Protein AF-A0A1T4RPB9-F1 (afdb_monomer_lite)

Foldseek 3Di:
DVVVVVVVVVVVVCQVPPPPNDDQDPACVSDPVSVVVVHHPPVVVLVVCVVVVNND

pLDDT: mean 84.17, std 8.89, range [62.69, 96.88]

Structure (mmCIF, N/CA/C/O backbone):
data_AF-A0A1T4RPB9-F1
#
_entry.id   AF-A0A1T4RPB9-F1
#
loop_
_atom_site.group_PDB
_atom_site.id
_atom_site.type_symbol
_atom_site.label_atom_id
_atom_site.label_alt_id
_atom_site.label_comp_id
_atom_site.label_asym_id
_atom_site.label_entity_id
_atom_site.label_seq_id
_atom_site.pdbx_PDB_ins_code
_atom_site.Cartn_x
_atom_site.Cartn_y
_atom_site.Cartn_z
_atom_site.occupancy
_atom_site.B_iso_or_equiv
_atom_site.auth_seq_id
_atom_site.auth_comp_id
_atom_site.auth_asym_id
_atom_site.auth_atom_id
_atom_site.pdbx_PDB_model_num
ATOM 1 N N . MET A 1 1 ? -16.866 17.883 13.681 1.00 77.69 1 MET A N 1
ATOM 2 C CA . MET A 1 1 ? -15.932 17.093 14.519 1.00 77.69 1 MET A CA 1
ATOM 3 C C . MET A 1 1 ? -16.457 15.709 14.891 1.00 77.69 1 MET A C 1
ATOM 5 O O . MET A 1 1 ? -15.678 14.770 14.824 1.00 77.69 1 MET A O 1
ATOM 9 N N . LEU A 1 2 ? -17.752 15.536 15.194 1.00 94.06 2 LEU A N 1
ATOM 10 C CA . LEU A 1 2 ? -18.331 14.219 15.529 1.00 94.06 2 LEU A CA 1
ATOM 11 C C . LEU A 1 2 ? -18.105 13.137 14.457 1.00 94.06 2 LEU A C 1
ATOM 13 O O . LEU A 1 2 ? -17.675 12.039 14.783 1.00 94.06 2 LEU A O 1
ATOM 17 N N . ILE A 1 3 ? -18.313 13.459 13.176 1.00 96.00 3 ILE A N 1
ATOM 18 C CA . ILE A 1 3 ? -18.114 12.502 12.070 1.00 96.00 3 ILE A CA 1
ATOM 19 C C . ILE A 1 3 ? -16.659 12.012 12.001 1.00 96.00 3 ILE A C 1
ATOM 21 O O . ILE A 1 3 ? -16.411 10.821 11.834 1.00 96.00 3 ILE A O 1
ATOM 25 N N . ILE A 1 4 ? -15.696 12.921 12.180 1.00 96.25 4 ILE A N 1
ATOM 26 C CA . ILE A 1 4 ? -14.264 12.592 12.171 1.00 96.25 4 ILE A CA 1
ATOM 27 C C . ILE A 1 4 ? -13.935 11.667 13.349 1.00 96.25 4 ILE A C 1
ATOM 29 O O . ILE A 1 4 ? -13.279 10.646 13.161 1.00 96.25 4 ILE A O 1
ATOM 33 N N . ALA A 1 5 ? -14.445 11.977 14.544 1.00 96.56 5 ALA A N 1
ATOM 34 C CA . ALA A 1 5 ? -14.246 11.146 15.730 1.00 96.56 5 ALA A CA 1
ATOM 35 C C . ALA A 1 5 ? -14.802 9.722 15.542 1.00 96.56 5 ALA A C 1
ATOM 37 O O . ALA A 1 5 ? -14.113 8.749 15.844 1.00 96.56 5 ALA A O 1
ATOM 38 N N . ILE A 1 6 ? -16.006 9.591 14.972 1.00 96.88 6 ILE A N 1
ATOM 39 C CA . ILE A 1 6 ? -16.613 8.287 14.667 1.00 96.88 6 ILE A CA 1
ATOM 40 C C . ILE A 1 6 ? -15.768 7.521 13.639 1.00 96.88 6 ILE A C 1
ATOM 42 O O . ILE A 1 6 ? -15.518 6.331 13.819 1.00 96.88 6 ILE A O 1
ATOM 46 N N . ALA A 1 7 ? -15.272 8.188 12.593 1.00 95.94 7 ALA A N 1
ATOM 47 C CA . ALA A 1 7 ? -14.431 7.554 11.578 1.00 95.94 7 ALA A CA 1
ATOM 48 C C . ALA A 1 7 ? -13.135 6.973 12.173 1.00 95.94 7 ALA A C 1
ATOM 50 O O . ALA A 1 7 ? -12.785 5.827 11.883 1.00 95.94 7 ALA A O 1
ATOM 51 N N . PHE A 1 8 ? -12.455 7.722 13.048 1.00 95.62 8 PHE A N 1
ATOM 52 C CA . PHE A 1 8 ? -11.255 7.237 13.736 1.00 95.62 8 PHE A CA 1
ATOM 53 C C . PHE A 1 8 ? -11.557 6.108 14.727 1.00 95.62 8 PHE A C 1
ATOM 55 O O . PHE A 1 8 ? -10.790 5.147 14.790 1.00 95.62 8 PHE A O 1
ATOM 62 N N . ALA A 1 9 ? -12.682 6.168 15.447 1.00 95.19 9 ALA A N 1
ATOM 63 C CA . ALA A 1 9 ? -13.103 5.092 16.342 1.00 95.19 9 ALA A CA 1
ATOM 64 C C . ALA A 1 9 ? -13.345 3.779 15.574 1.00 95.19 9 ALA A C 1
ATOM 66 O O . ALA A 1 9 ? -12.816 2.730 15.946 1.00 95.19 9 ALA A O 1
ATOM 67 N N . LEU A 1 10 ? -14.071 3.840 14.452 1.00 94.19 10 LEU A N 1
ATOM 68 C CA . LEU A 1 10 ? -14.320 2.679 13.589 1.00 94.19 10 LEU A CA 1
ATOM 69 C C . LEU A 1 10 ? -13.026 2.128 12.972 1.00 94.19 10 LEU A C 1
ATOM 71 O O . LEU A 1 10 ? -12.840 0.910 12.903 1.00 94.19 10 LEU A O 1
ATOM 75 N N . LEU A 1 11 ? -12.109 3.006 12.554 1.00 90.00 11 LEU A N 1
ATOM 76 C CA . LE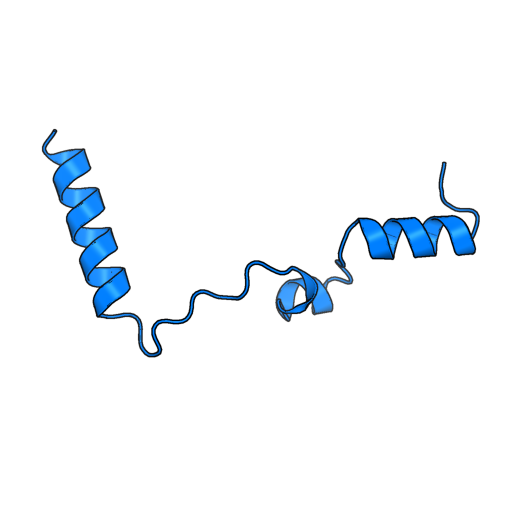U A 1 11 ? -10.800 2.609 12.036 1.00 90.00 11 LEU A CA 1
ATOM 77 C C . LEU A 1 11 ? -9.960 1.895 13.109 1.00 90.00 11 LEU A C 1
ATOM 79 O O . LEU A 1 11 ? -9.380 0.847 12.823 1.00 90.00 11 LEU A O 1
ATOM 83 N N . GLY A 1 12 ? -9.943 2.415 14.340 1.00 89.75 12 GLY A N 1
ATOM 84 C CA . GLY A 1 12 ? -9.244 1.820 15.481 1.00 89.75 12 GLY A CA 1
ATOM 85 C C . GLY A 1 12 ? -9.771 0.429 15.839 1.00 89.75 12 GLY A C 1
ATOM 86 O O . GLY A 1 12 ? -8.988 -0.511 15.961 1.00 89.75 12 GLY A O 1
ATOM 87 N N . ILE A 1 13 ? -11.096 0.257 15.906 1.00 91.75 13 ILE A N 1
ATOM 88 C CA . ILE A 1 13 ? -11.725 -1.055 16.135 1.00 91.75 13 ILE A CA 1
ATOM 89 C C . ILE A 1 13 ? -11.325 -2.043 15.033 1.00 91.75 13 ILE A C 1
ATOM 91 O O . ILE A 1 13 ? -10.930 -3.172 15.320 1.00 91.75 13 ILE A O 1
ATOM 95 N N . LYS A 1 14 ? -11.365 -1.620 13.764 1.00 84.81 14 LYS A N 1
ATOM 96 C CA . LYS A 1 14 ? -10.967 -2.460 12.625 1.00 84.81 14 LYS A CA 1
ATOM 97 C C . LYS A 1 14 ? -9.501 -2.889 12.700 1.00 84.81 14 LYS A C 1
ATOM 99 O O . LYS A 1 14 ? -9.192 -4.014 12.325 1.00 84.81 14 LYS A O 1
ATOM 104 N N . LEU A 1 15 ? -8.614 -2.010 13.164 1.00 83.69 15 LEU A N 1
ATOM 105 C CA . LEU A 1 15 ? -7.197 -2.302 13.397 1.00 83.69 15 LEU A CA 1
ATOM 106 C C . LEU A 1 15 ? -7.006 -3.330 14.522 1.00 83.69 15 LEU A C 1
ATOM 108 O O . LEU A 1 15 ? -6.311 -4.321 14.310 1.00 83.69 15 LEU A O 1
ATOM 112 N N . LEU A 1 16 ? -7.658 -3.130 15.672 1.00 84.31 16 LEU A N 1
ATOM 113 C CA . LEU A 1 16 ? -7.561 -4.014 16.842 1.00 84.31 16 LEU A CA 1
ATOM 114 C C . LEU A 1 16 ? -8.168 -5.404 16.589 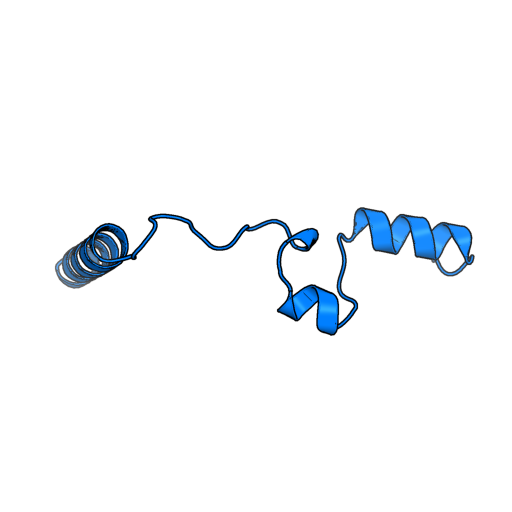1.00 84.31 16 LEU A C 1
ATOM 116 O O . LEU A 1 16 ? -7.634 -6.408 17.049 1.00 84.31 16 LEU A O 1
ATOM 120 N N . LEU A 1 17 ? -9.264 -5.476 15.828 1.00 85.31 17 LEU A N 1
ATOM 121 C CA . LEU A 1 17 ? -9.951 -6.731 15.499 1.00 85.31 17 LEU A CA 1
ATOM 122 C C . LEU A 1 17 ? -9.379 -7.447 14.264 1.00 85.31 17 LEU A C 1
ATOM 124 O O . LEU A 1 17 ? -9.809 -8.560 13.945 1.00 85.31 17 LEU A O 1
ATOM 128 N N . ARG A 1 18 ? -8.422 -6.851 13.537 1.00 78.56 18 ARG A N 1
ATOM 129 C CA . ARG A 1 18 ? -7.816 -7.488 12.360 1.00 78.56 18 ARG A CA 1
ATOM 130 C C . ARG A 1 18 ? -6.946 -8.663 12.801 1.00 78.56 18 ARG A C 1
ATOM 132 O O . ARG A 1 18 ? -5.787 -8.491 13.173 1.00 78.56 18 ARG A O 1
ATOM 139 N N . LYS A 1 19 ? -7.491 -9.880 12.700 1.00 62.69 19 LYS A N 1
ATOM 140 C CA . LYS A 1 19 ? -6.750 -11.128 12.935 1.00 62.69 19 LYS A CA 1
ATOM 141 C C . LYS A 1 19 ? -5.443 -11.111 12.130 1.00 62.69 19 LYS A C 1
ATOM 143 O O . LYS A 1 19 ? -5.461 -10.924 10.915 1.00 62.69 19 LYS A O 1
ATOM 148 N N . ASN A 1 20 ? -4.327 -11.294 12.833 1.00 68.00 20 ASN A N 1
ATOM 149 C CA . ASN A 1 20 ? -2.942 -11.284 12.347 1.00 68.00 20 ASN A CA 1
ATOM 150 C C . ASN A 1 20 ? -2.288 -9.928 12.051 1.00 68.00 20 ASN A C 1
ATOM 152 O O . ASN A 1 20 ? -1.149 -9.957 11.601 1.00 68.00 20 ASN A O 1
ATOM 156 N N . GLY A 1 21 ? -2.927 -8.773 12.293 1.00 65.38 21 GLY A N 1
ATOM 157 C CA . GLY A 1 21 ? -2.272 -7.445 12.322 1.00 65.38 21 GLY A CA 1
ATOM 158 C C . GLY A 1 21 ? -1.518 -6.999 11.056 1.00 65.38 21 GLY A C 1
ATOM 159 O O . GLY A 1 21 ? -0.967 -5.903 11.011 1.00 65.38 21 GLY A O 1
ATOM 160 N N . LYS A 1 22 ? -1.484 -7.828 10.012 1.00 69.75 22 LYS A N 1
ATOM 161 C CA . LYS A 1 22 ? -0.755 -7.581 8.776 1.00 69.75 22 LYS A CA 1
ATOM 162 C C . LYS A 1 22 ? -1.693 -6.903 7.795 1.00 69.75 22 LYS A C 1
ATOM 164 O O . LYS A 1 22 ? -2.744 -7.435 7.412 1.00 69.75 22 LYS A O 1
ATOM 169 N N . PHE A 1 23 ? -1.303 -5.709 7.383 1.00 73.25 23 PHE A N 1
ATOM 170 C CA . PHE A 1 23 ? -1.813 -5.139 6.151 1.00 73.25 23 PHE A CA 1
ATOM 171 C C . PHE A 1 23 ? -1.391 -6.044 4.993 1.00 73.25 23 PHE A C 1
ATOM 173 O O . PHE A 1 23 ? -0.334 -6.675 5.042 1.00 73.25 23 PHE A O 1
ATOM 180 N N . SER A 1 24 ? -2.246 -6.157 3.974 1.00 72.31 24 SER A N 1
ATOM 181 C CA . SER A 1 24 ? -1.809 -6.749 2.712 1.00 72.31 24 SER A CA 1
ATOM 182 C C . SER A 1 24 ? -0.565 -5.995 2.266 1.00 72.31 24 SER A C 1
ATOM 184 O O . SER A 1 24 ? -0.540 -4.768 2.383 1.00 72.31 24 SER A O 1
ATOM 186 N N . SER A 1 25 ? 0.453 -6.716 1.803 1.00 75.44 25 SER A N 1
ATOM 187 C CA . SER A 1 25 ? 1.655 -6.068 1.298 1.00 75.44 25 SER A CA 1
ATOM 188 C C . SER A 1 25 ? 1.264 -5.022 0.254 1.00 75.44 25 SER A C 1
ATOM 190 O O . SER A 1 25 ? 0.487 -5.300 -0.662 1.00 75.44 25 SER A O 1
ATOM 192 N N . GLN A 1 26 ? 1.768 -3.803 0.440 1.00 72.06 26 GLN A N 1
ATOM 193 C CA . GLN A 1 26 ? 1.597 -2.712 -0.517 1.00 72.06 26 GLN A CA 1
ATOM 194 C C . GLN A 1 26 ? 2.502 -2.923 -1.747 1.00 72.06 26 GLN A C 1
ATOM 196 O O . GLN A 1 26 ? 2.373 -2.217 -2.745 1.00 72.06 26 GLN A O 1
ATOM 201 N N . HIS A 1 27 ? 3.416 -3.901 -1.709 1.00 79.38 27 HIS A N 1
ATOM 202 C CA . HIS A 1 27 ? 4.197 -4.264 -2.879 1.00 79.38 27 HIS A CA 1
ATOM 203 C C . HIS A 1 27 ? 3.318 -5.013 -3.879 1.00 79.38 27 HIS A C 1
ATOM 205 O O . HIS A 1 27 ? 2.765 -6.073 -3.591 1.00 79.38 27 HIS A O 1
ATOM 211 N N . ILE A 1 28 ? 3.250 -4.478 -5.099 1.00 74.44 28 ILE A N 1
ATOM 212 C CA . ILE A 1 28 ? 2.533 -5.080 -6.234 1.00 74.44 28 ILE A CA 1
ATOM 213 C C . ILE A 1 28 ? 2.938 -6.547 -6.453 1.00 74.44 28 ILE A C 1
ATOM 215 O O . ILE A 1 28 ? 2.092 -7.363 -6.809 1.00 74.44 28 ILE A O 1
ATOM 219 N N . HIS A 1 29 ? 4.204 -6.896 -6.193 1.00 70.06 29 HIS A N 1
ATOM 220 C CA . HIS A 1 29 ? 4.725 -8.253 -6.376 1.00 70.06 29 HIS A CA 1
ATOM 221 C C . HIS A 1 29 ? 4.083 -9.293 -5.439 1.00 70.06 29 HIS A C 1
ATOM 223 O O . HIS A 1 29 ? 3.898 -10.449 -5.822 1.00 70.06 29 HIS A O 1
ATOM 229 N N . ASP A 1 30 ? 3.679 -8.871 -4.242 1.00 77.38 30 ASP A N 1
ATOM 230 C CA . ASP A 1 30 ? 3.110 -9.746 -3.213 1.00 77.38 30 ASP A CA 1
ATOM 231 C C . ASP A 1 30 ? 1.586 -9.897 -3.350 1.00 77.38 30 ASP A C 1
ATOM 233 O O . ASP A 1 30 ? 0.952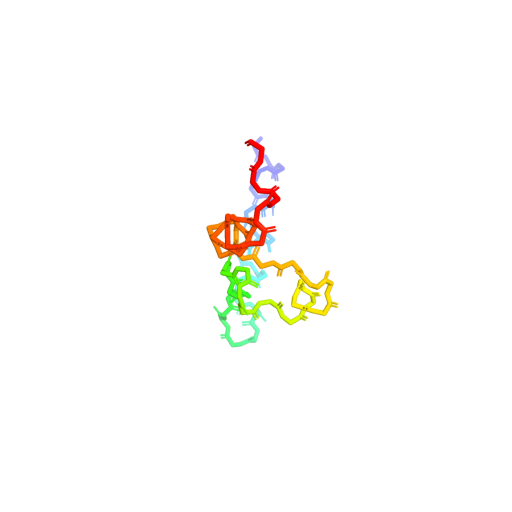 -10.690 -2.648 1.00 77.38 30 ASP A O 1
ATOM 237 N N . ASN A 1 31 ? 0.968 -9.140 -4.261 1.00 83.88 31 ASN A N 1
ATOM 238 C CA . ASN A 1 31 ? -0.461 -9.199 -4.509 1.00 83.88 31 ASN A CA 1
ATOM 239 C C . ASN A 1 31 ? -0.784 -10.273 -5.559 1.00 83.88 31 ASN A C 1
ATOM 241 O O . ASN A 1 31 ? -0.661 -10.068 -6.768 1.00 83.88 31 ASN A O 1
ATOM 245 N N . ALA A 1 32 ? -1.278 -11.422 -5.091 1.00 83.25 32 ALA A N 1
ATOM 246 C CA . ALA A 1 32 ? -1.656 -12.541 -5.950 1.00 83.25 32 ALA A CA 1
ATOM 247 C C . ALA A 1 32 ? -2.722 -12.185 -7.006 1.00 83.25 32 ALA A C 1
ATOM 249 O O . ALA A 1 32 ? -2.716 -12.778 -8.084 1.00 83.25 32 ALA A O 1
ATOM 250 N N . ALA A 1 33 ? -3.623 -11.235 -6.729 1.00 85.31 33 ALA A N 1
ATOM 251 C CA . ALA A 1 33 ? -4.643 -10.807 -7.687 1.00 85.31 33 ALA A CA 1
ATOM 252 C C . ALA A 1 33 ? -4.025 -10.002 -8.839 1.00 85.31 33 ALA A C 1
ATOM 254 O O . ALA A 1 33 ? -4.277 -10.317 -10.000 1.00 85.31 33 ALA A O 1
ATOM 255 N N . LEU A 1 34 ? -3.146 -9.043 -8.528 1.00 84.69 34 LEU A N 1
ATOM 256 C CA . LEU A 1 34 ? -2.420 -8.266 -9.542 1.00 84.69 34 LEU A CA 1
ATOM 257 C C . LEU A 1 34 ? -1.497 -9.161 -10.375 1.00 84.69 34 LEU A C 1
ATOM 259 O O . LEU A 1 34 ? -1.452 -9.043 -11.599 1.00 84.69 34 LEU A O 1
ATOM 263 N N . ARG A 1 35 ? -0.853 -10.142 -9.731 1.00 83.56 35 ARG A N 1
ATOM 264 C CA . ARG A 1 35 ? -0.034 -11.142 -10.424 1.00 83.56 35 ARG A CA 1
ATOM 265 C C . ARG A 1 35 ? -0.847 -11.976 -11.416 1.00 83.56 35 ARG A C 1
ATOM 267 O O . ARG A 1 35 ? -0.375 -12.215 -12.522 1.00 83.56 35 ARG A O 1
ATOM 274 N N . LYS A 1 36 ? -2.071 -12.392 -11.058 1.00 88.06 36 LYS A N 1
ATOM 275 C CA . LYS A 1 36 ? -2.987 -13.103 -11.976 1.00 88.06 36 LYS A CA 1
ATOM 276 C C . LYS A 1 36 ? -3.392 -12.251 -13.180 1.00 88.06 36 LYS A C 1
ATOM 278 O O . LYS A 1 36 ? -3.626 -12.802 -14.246 1.00 88.06 36 LYS A O 1
ATOM 283 N N .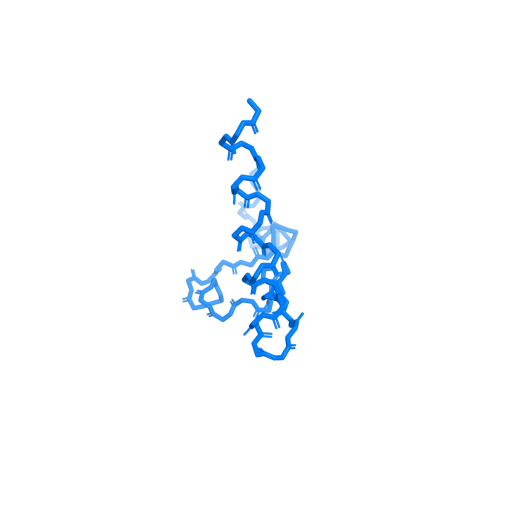 GLN A 1 37 ? -3.450 -10.931 -13.021 1.00 88.06 37 GLN A N 1
ATOM 284 C CA . GLN A 1 37 ? -3.719 -9.986 -14.108 1.00 88.06 37 GLN A CA 1
ATOM 285 C C . GLN A 1 37 ? -2.467 -9.657 -14.946 1.00 88.06 37 GLN A C 1
ATOM 287 O O . GLN A 1 37 ? -2.546 -8.849 -15.865 1.00 88.06 37 GLN A O 1
ATOM 292 N N . GLY A 1 38 ? -1.304 -10.247 -14.637 1.00 85.31 38 GLY A N 1
ATOM 293 C CA . GLY A 1 38 ? -0.035 -9.955 -15.316 1.00 85.31 38 GLY A CA 1
ATOM 294 C C . GLY A 1 38 ? 0.565 -8.586 -14.967 1.00 85.31 38 GLY A C 1
ATOM 295 O O . GLY A 1 38 ? 1.556 -8.169 -15.572 1.00 85.31 38 GLY A O 1
ATOM 296 N N . ILE A 1 39 ? -0.010 -7.887 -13.985 1.00 84.56 39 ILE A N 1
ATOM 297 C CA . ILE A 1 39 ? 0.437 -6.567 -13.543 1.00 84.56 39 ILE A CA 1
ATOM 298 C C . ILE A 1 39 ? 1.641 -6.753 -12.618 1.00 84.56 39 ILE A C 1
ATOM 300 O O . ILE A 1 39 ? 1.583 -7.482 -11.627 1.00 84.56 39 ILE A O 1
ATOM 304 N N . ARG A 1 40 ? 2.751 -6.097 -12.959 1.00 84.12 40 ARG A N 1
ATOM 305 C CA . ARG A 1 40 ? 4.021 -6.138 -12.220 1.00 84.12 40 ARG A CA 1
ATOM 306 C C . ARG A 1 40 ? 4.486 -4.724 -11.896 1.00 84.12 40 ARG A C 1
ATOM 308 O O . ARG A 1 40 ? 3.834 -3.754 -12.271 1.00 84.12 40 ARG A O 1
ATOM 315 N N . CYS A 1 41 ? 5.590 -4.609 -11.159 1.00 87.69 41 CYS A N 1
ATOM 316 C CA . CYS A 1 41 ? 6.211 -3.313 -10.915 1.00 87.69 41 CYS A CA 1
ATOM 317 C C . CYS A 1 41 ? 6.510 -2.627 -12.253 1.00 87.69 41 CYS A C 1
ATOM 319 O O . CYS A 1 41 ? 7.043 -3.264 -13.162 1.00 87.69 41 CYS A O 1
ATOM 321 N N . VAL A 1 42 ? 6.200 -1.333 -12.350 1.00 87.75 42 VAL A N 1
ATOM 322 C CA . VAL A 1 42 ? 6.425 -0.538 -13.565 1.00 87.75 42 VAL A CA 1
ATOM 323 C C . VAL A 1 42 ? 7.882 -0.597 -14.023 1.00 87.75 42 VAL A C 1
ATOM 325 O O . VAL A 1 42 ? 8.139 -0.630 -15.215 1.00 87.75 42 VAL A O 1
ATOM 328 N N . ILE A 1 43 ? 8.832 -0.702 -13.089 1.00 87.56 43 ILE A N 1
ATOM 329 C CA . ILE A 1 43 ? 10.265 -0.810 -13.394 1.00 87.56 43 ILE A CA 1
ATOM 330 C C . ILE A 1 43 ? 10.576 -2.136 -14.098 1.00 87.56 43 ILE A C 1
ATOM 332 O O . ILE A 1 43 ? 11.314 -2.154 -15.080 1.00 87.56 43 ILE A O 1
ATOM 336 N N . ASP A 1 44 ? 10.003 -3.245 -13.624 1.00 87.88 44 ASP A N 1
ATOM 337 C CA . ASP A 1 44 ? 10.202 -4.557 -14.246 1.00 87.88 44 ASP A CA 1
ATOM 338 C C . ASP A 1 44 ? 9.508 -4.626 -15.609 1.00 87.88 4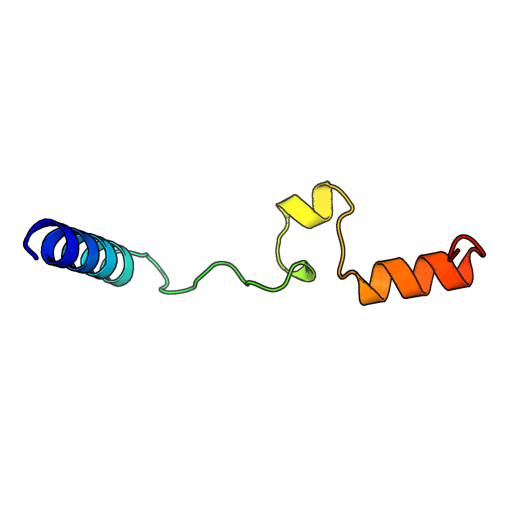4 ASP A C 1
ATOM 340 O O . ASP A 1 44 ? 10.091 -5.112 -16.577 1.00 87.88 44 ASP A O 1
ATOM 344 N N . GLN A 1 45 ? 8.287 -4.089 -15.701 1.00 88.38 45 GLN A N 1
ATOM 345 C CA . GLN A 1 45 ? 7.540 -4.003 -16.958 1.00 88.38 45 GLN A CA 1
ATOM 346 C C . GLN A 1 45 ? 8.271 -3.137 -17.991 1.00 88.38 45 GLN A C 1
ATOM 348 O O . GLN A 1 45 ? 8.388 -3.543 -19.145 1.00 88.38 45 GLN A O 1
ATOM 353 N N . ASP A 1 46 ? 8.813 -1.990 -17.580 1.00 90.12 46 ASP A N 1
ATOM 354 C CA . ASP A 1 46 ? 9.604 -1.100 -18.432 1.00 90.12 46 ASP A CA 1
ATOM 355 C C . ASP A 1 46 ? 10.914 -1.766 -18.871 1.00 90.12 46 ASP A C 1
ATOM 357 O O . ASP A 1 46 ? 11.258 -1.772 -20.051 1.00 90.12 46 ASP A O 1
ATOM 361 N N . LYS A 1 47 ? 11.625 -2.427 -17.950 1.00 91.12 47 LYS A N 1
ATOM 362 C CA . LYS A 1 47 ? 12.848 -3.175 -18.272 1.00 91.12 47 LYS A CA 1
ATOM 363 C C . LYS A 1 47 ? 12.589 -4.270 -19.302 1.00 91.12 47 LYS A C 1
ATOM 365 O O . LYS A 1 47 ? 13.410 -4.483 -20.194 1.00 91.12 47 LYS A O 1
ATOM 370 N N . GLU A 1 48 ? 11.471 -4.974 -19.190 1.00 89.12 48 GLU A N 1
ATOM 371 C CA . GLU A 1 48 ? 11.063 -5.966 -20.177 1.00 89.12 48 GLU A CA 1
ATOM 372 C C . GLU A 1 48 ? 10.671 -5.333 -21.505 1.00 89.12 48 GLU A C 1
ATOM 374 O O . GLU A 1 48 ? 11.154 -5.797 -22.535 1.00 89.12 48 GLU A O 1
ATOM 379 N N . ALA A 1 49 ? 9.887 -4.251 -21.493 1.00 90.62 49 ALA A N 1
ATOM 380 C CA . ALA A 1 49 ? 9.526 -3.498 -22.693 1.00 90.62 49 ALA A CA 1
ATOM 381 C C . ALA A 1 49 ? 10.772 -3.032 -23.459 1.00 90.62 49 ALA A C 1
ATOM 383 O O . ALA A 1 49 ? 10.845 -3.212 -24.675 1.00 90.62 49 ALA A O 1
ATOM 384 N N . ARG A 1 50 ? 11.799 -2.542 -22.752 1.00 90.75 50 ARG A N 1
ATOM 385 C CA . ARG A 1 50 ? 13.102 -2.183 -23.334 1.00 90.75 50 ARG A CA 1
ATOM 386 C C . ARG A 1 50 ? 13.810 -3.382 -23.959 1.00 90.75 50 ARG A C 1
ATOM 388 O O . ARG A 1 50 ? 14.340 -3.264 -25.057 1.00 90.75 50 ARG A O 1
ATOM 395 N N . ARG A 1 51 ? 13.797 -4.547 -23.300 1.00 90.31 51 ARG A N 1
ATOM 396 C CA . ARG A 1 51 ? 14.406 -5.780 -23.840 1.00 90.31 51 ARG A CA 1
ATOM 397 C C . ARG A 1 51 ? 13.728 -6.261 -25.118 1.00 90.31 51 AR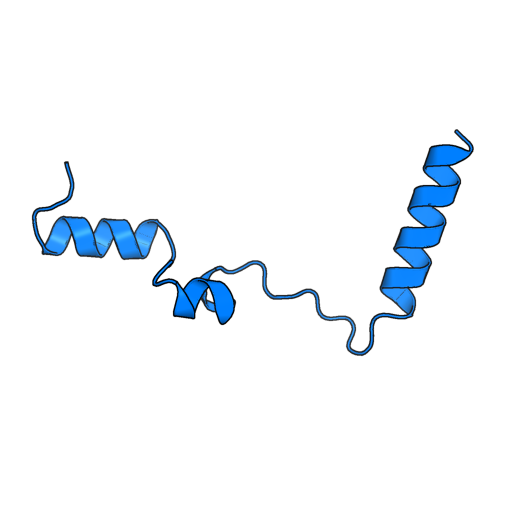G A C 1
ATOM 399 O O . ARG A 1 51 ? 14.408 -6.795 -25.985 1.00 90.31 51 ARG A O 1
ATOM 406 N N . VAL A 1 52 ? 12.412 -6.088 -25.232 1.00 91.25 52 VAL A N 1
ATOM 407 C CA . VAL A 1 52 ? 11.646 -6.504 -26.418 1.00 91.25 52 VAL A CA 1
ATOM 408 C C . VAL A 1 52 ? 11.493 -5.395 -27.464 1.00 91.25 52 VAL A C 1
ATOM 410 O O . VAL A 1 52 ? 10.723 -5.564 -28.405 1.00 91.25 52 VAL A O 1
ATOM 413 N N . GLY A 1 53 ? 12.186 -4.260 -27.306 1.00 85.06 53 GLY A N 1
ATOM 414 C CA . GLY A 1 53 ? 12.114 -3.134 -28.245 1.00 85.06 53 GLY A CA 1
ATOM 415 C C . GLY A 1 53 ? 10.740 -2.457 -28.311 1.00 85.06 53 GLY A C 1
ATOM 416 O O . GLY A 1 53 ? 10.415 -1.828 -29.310 1.00 85.06 53 GLY A O 1
ATOM 417 N N . LYS A 1 54 ? 9.917 -2.611 -27.267 1.00 80.12 54 LYS A N 1
ATOM 418 C CA . LYS A 1 54 ? 8.582 -2.002 -27.133 1.00 80.12 54 LYS A CA 1
ATOM 419 C C . LYS A 1 54 ? 8.561 -0.803 -26.180 1.00 80.12 54 LYS A C 1
ATOM 421 O O . LYS A 1 54 ? 7.485 -0.298 -25.879 1.00 80.12 54 LYS A O 1
ATOM 426 N N . ALA A 1 55 ? 9.717 -0.384 -25.668 1.00 75.06 55 ALA A N 1
ATOM 427 C CA . ALA A 1 55 ? 9.835 0.893 -24.977 1.00 75.06 55 ALA A CA 1
ATOM 428 C C . ALA A 1 55 ? 9.845 1.997 -26.041 1.00 75.06 55 ALA A C 1
ATOM 430 O O . ALA A 1 55 ? 10.749 2.023 -26.875 1.00 75.06 55 ALA A O 1
ATOM 431 N N . TYR A 1 56 ? 8.793 2.815 -26.046 1.00 63.47 56 TYR A N 1
ATOM 432 C CA . TYR A 1 56 ? 8.683 4.013 -26.875 1.00 63.47 56 TYR A CA 1
ATOM 433 C C . TYR A 1 56 ? 9.445 5.168 -26.226 1.00 63.47 56 TYR A C 1
ATOM 435 O O . TYR A 1 56 ? 9.282 5.339 -24.995 1.00 63.47 56 TYR A O 1
#

Sequence (56 aa):
MLIIAIAFALLGIKLLLRKNGKFSSQHIHDNAALRKQGIRCVIDQDKEARRVGKAY

Radius of gyration: 18.96 Å; chains: 1; bounding box: 33×30×45 Å

Secondary structure (DSSP, 8-state):
-HHHHHHHHHHHHHHHT-TT-PPPPSSGGG-HHHHHTT---HHHHHHHHHHTT---

Organism: NCBI:txid28136